Protein 3RA3 (pdb70)

Structure (mmCIF, N/CA/C/O backbone):
data_3RA3
#
_entry.id   3RA3
#
_cell.length_a   45.082
_cell.length_b   45.082
_cell.length_c   67.593
_cell.angle_alpha   90.000
_cell.angle_beta   90.000
_cell.angle_gamma   120.000
#
_symmetry.space_group_name_H-M   'P 32'
#
loop_
_entity.id
_entity.type
_entity.pdbx_description
1 polymer p1c
2 polymer p2f
3 non-polymer 'SODIUM ION'
4 water water
#
loop_
_atom_site.group_PDB
_atom_site.id
_atom_site.type_symbol
_atom_site.label_atom_id
_atom_site.label_alt_id
_atom_site.label_comp_id
_atom_site.label_asym_id
_atom_site.label_entity_id
_atom_site.label_seq_id
_atom_site.pdbx_PDB_ins_code
_atom_site.Cartn_x
_atom_site.Cartn_y
_atom_site.Cartn_z
_atom_site.occupancy
_atom_site.B_iso_or_equiv
_atom_site.auth_seq_id
_atom_site.auth_comp_id
_atom_site.auth_asym_id
_atom_site.auth_atom_id
_atom_site.pdbx_PDB_model_num
ATOM 1 N N . GLU A 1 1 ? 1.520 46.852 43.325 1.00 45.20 1 GLU A N 1
ATOM 2 C CA . GLU A 1 1 ? 2.544 45.998 43.965 1.00 44.14 1 GLU A CA 1
ATOM 3 C C . GLU A 1 1 ? 3.549 45.700 42.877 1.00 43.45 1 GLU A C 1
ATOM 4 O O . GLU A 1 1 ? 3.152 45.369 41.741 1.00 43.15 1 GLU A O 1
ATOM 10 N N . ILE A 1 2 ? 4.840 45.851 43.186 1.00 42.17 2 ILE A N 1
ATOM 11 C CA . ILE A 1 2 ? 5.878 45.282 42.316 1.00 40.73 2 ILE A CA 1
ATOM 12 C C . ILE A 1 2 ? 5.782 43.776 42.527 1.00 40.84 2 ILE A C 1
ATOM 13 O O . ILE A 1 2 ? 5.898 43.284 43.652 1.00 40.34 2 ILE A O 1
ATOM 18 N N . ASP A 1 3 ? 5.533 43.048 41.452 1.00 41.15 3 ASP A N 1
ATOM 19 C CA . ASP A 1 3 ? 5.239 41.645 41.566 1.00 42.50 3 ASP A CA 1
ATOM 20 C C . ASP A 1 3 ? 6.507 40.843 41.877 1.00 41.91 3 ASP A C 1
ATOM 21 O O . ASP A 1 3 ? 7.586 41.195 41.409 1.00 41.78 3 ASP A O 1
ATOM 26 N N . ALA A 1 4 ? 6.354 39.740 42.601 1.00 42.06 4 ALA A N 1
ATOM 27 C CA . ALA A 1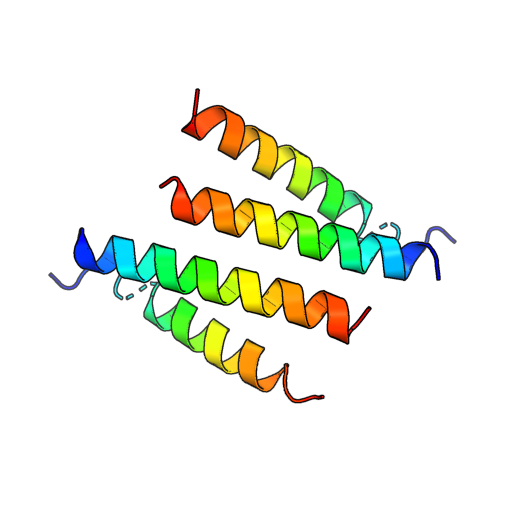 4 ? 7.466 38.784 42.851 1.00 42.40 4 ALA A CA 1
ATOM 28 C C . ALA A 1 4 ? 8.209 38.324 41.587 1.00 42.63 4 ALA A C 1
ATOM 29 O O . ALA A 1 4 ? 9.432 38.115 41.607 1.00 43.37 4 ALA A O 1
ATOM 31 N N . LEU A 1 5 ? 7.510 38.229 40.460 1.00 43.55 5 LEU A N 1
ATOM 32 C CA . LEU A 1 5 ? 8.203 37.945 39.171 1.00 43.07 5 LEU A CA 1
ATOM 33 C C . LEU A 1 5 ? 9.040 39.076 38.609 1.00 42.71 5 LEU A C 1
ATOM 34 O O . LEU A 1 5 ? 9.948 38.805 37.819 1.00 43.16 5 LEU A O 1
ATOM 39 N N . GLU A 1 6 ? 8.767 40.328 38.976 1.00 41.21 6 GLU A N 1
ATOM 40 C CA . GLU A 1 6 ? 9.656 41.406 38.545 1.00 40.53 6 GLU A CA 1
ATOM 41 C C . GLU A 1 6 ? 10.993 41.265 39.242 1.00 40.16 6 GLU A C 1
ATOM 42 O O . GLU A 1 6 ? 12.039 41.432 38.644 1.00 41.93 6 GLU A O 1
ATOM 60 N N . GLU A 1 8 ? 12.215 38.381 40.367 1.00 37.37 8 GLU A N 1
ATOM 61 C CA . GLU A 1 8 ? 12.847 37.210 39.792 1.00 38.29 8 GLU A CA 1
ATOM 62 C C . GLU A 1 8 ? 13.343 37.534 38.367 1.00 37.19 8 GLU A C 1
ATOM 63 O O . GLU A 1 8 ? 14.490 37.278 38.042 1.00 37.30 8 GLU A O 1
ATOM 69 N N . ASN A 1 9 ? 12.529 38.178 37.552 1.00 36.56 9 ASN A N 1
ATOM 70 C CA . ASN A 1 9 ? 13.017 38.588 36.202 1.00 35.67 9 ASN A CA 1
ATOM 71 C C . ASN A 1 9 ? 14.271 39.476 36.223 1.00 36.55 9 ASN A C 1
ATOM 72 O O . ASN A 1 9 ? 15.199 39.262 35.463 1.00 36.81 9 ASN A O 1
ATOM 77 N N . ASP A 1 10 ? 14.316 40.466 37.107 1.00 37.49 10 ASP A N 1
ATOM 78 C CA . ASP A 1 10 ? 15.508 41.311 37.254 1.00 37.71 10 ASP A CA 1
ATOM 79 C C . ASP A 1 10 ? 16.780 40.608 37.767 1.00 37.20 10 ASP A C 1
ATOM 80 O O . ASP A 1 10 ? 17.887 40.889 37.316 1.00 37.45 10 ASP A O 1
ATOM 85 N N . ALA A 1 11 ? 16.637 39.667 38.690 1.00 37.14 11 ALA A N 1
ATOM 86 C CA . ALA A 1 11 ? 17.740 38.796 39.023 1.00 37.00 11 ALA A CA 1
ATOM 87 C C . ALA A 1 11 ? 18.226 37.918 37.798 1.00 37.69 11 ALA A C 1
ATOM 88 O O . ALA A 1 11 ? 19.426 37.787 37.568 1.00 36.59 11 ALA A O 1
ATOM 90 N N . LEU A 1 12 ? 17.285 37.394 37.000 1.00 38.00 12 LEU A N 1
ATOM 91 C CA . LEU A 1 12 ? 17.593 36.560 35.816 1.00 38.56 12 LEU A CA 1
ATOM 92 C C . LEU A 1 12 ? 18.311 37.330 34.736 1.00 39.49 12 LEU A C 1
ATOM 93 O O . LEU A 1 12 ? 19.234 36.802 34.122 1.00 40.08 12 LEU A O 1
ATOM 98 N N . GLU A 1 13 ? 17.925 38.582 34.519 1.00 41.14 13 GLU A N 1
ATOM 99 C CA . GLU A 1 13 ? 18.661 39.491 33.598 1.00 43.06 13 GLU A CA 1
ATOM 100 C C . GLU A 1 13 ? 20.097 39.780 34.043 1.00 43.52 13 GLU A C 1
ATOM 101 O O . GLU A 1 13 ? 21.032 39.686 33.232 1.00 44.99 13 GLU A O 1
ATOM 107 N N . GLN A 1 14 ? 20.291 40.104 35.320 1.00 43.23 14 GLN A N 1
ATOM 108 C CA . GLN A 1 14 ? 21.640 40.188 35.910 1.00 43.35 14 GLN A CA 1
ATOM 109 C C . GLN A 1 14 ? 22.432 38.925 35.584 1.00 42.40 14 GLN A C 1
ATOM 110 O O . GLN A 1 14 ? 23.537 38.996 35.032 1.00 42.50 14 GLN A O 1
ATOM 116 N N . LYS A 1 15 ? 21.870 37.774 35.917 1.00 40.89 15 LYS A N 1
ATOM 117 C CA . LYS A 1 15 ? 22.551 36.516 35.650 1.00 40.48 15 LYS A CA 1
ATOM 118 C C . LYS A 1 15 ? 22.930 36.368 34.167 1.00 39.77 15 LYS A C 1
ATOM 119 O O . LYS A 1 15 ? 24.043 35.997 33.849 1.00 39.80 15 LYS A O 1
ATOM 125 N N . ILE A 1 16 ? 22.011 36.692 33.272 1.00 39.41 16 ILE A N 1
ATOM 126 C CA . ILE A 1 16 ? 22.288 36.731 31.841 1.00 39.76 16 ILE A CA 1
ATOM 127 C C . ILE A 1 16 ? 23.496 37.610 31.437 1.00 41.27 16 ILE A C 1
ATOM 128 O O . ILE A 1 16 ? 24.382 37.170 30.663 1.00 42.97 16 ILE A O 1
ATOM 133 N N . ALA A 1 17 ? 23.526 38.841 31.935 1.00 41.69 17 ALA A N 1
ATOM 134 C CA . ALA A 1 17 ? 24.625 39.749 31.628 1.00 42.81 17 ALA A CA 1
ATOM 135 C C . ALA A 1 17 ? 25.931 39.167 32.126 1.00 42.61 17 ALA A C 1
ATOM 136 O O . ALA A 1 17 ? 26.977 39.319 31.465 1.00 42.82 17 ALA A O 1
ATOM 138 N N . ALA A 1 18 ? 25.879 38.502 33.272 1.00 41.79 18 ALA A N 1
ATOM 139 C CA . ALA A 1 18 ? 27.091 37.892 33.827 1.00 42.22 18 ALA A CA 1
ATOM 140 C C . ALA A 1 18 ? 27.535 36.633 33.031 1.00 42.49 18 ALA A C 1
ATOM 141 O O . ALA A 1 18 ? 28.731 36.362 32.905 1.00 42.03 18 ALA A O 1
ATOM 143 N N . LEU A 1 19 ? 26.583 35.869 32.483 1.00 42.35 19 LEU A N 1
ATOM 144 C CA . LEU A 1 19 ? 26.981 34.729 31.632 1.00 42.28 19 LEU A CA 1
ATOM 145 C C . LEU A 1 19 ? 27.530 35.169 30.256 1.00 42.04 19 LEU A C 1
ATOM 146 O O . LEU A 1 19 ? 28.513 34.631 29.782 1.00 41.18 19 LEU A O 1
ATOM 151 N N . LYS A 1 20 ? 26.933 36.188 29.658 1.00 42.88 20 LYS A N 1
ATOM 152 C CA . LYS A 1 20 ? 27.498 36.760 28.445 1.00 45.22 20 LYS A CA 1
ATOM 153 C C . LYS A 1 20 ? 28.951 37.229 28.589 1.00 45.98 20 LYS A C 1
ATOM 154 O O . LYS A 1 20 ? 29.727 37.150 27.637 1.00 46.39 20 LYS A O 1
ATOM 160 N N . GLN A 1 21 ? 29.287 37.732 29.770 1.00 47.00 21 GLN A N 1
ATOM 161 C CA . GLN A 1 21 ? 30.592 38.327 30.071 1.00 48.56 21 GLN A CA 1
ATOM 162 C C . GLN A 1 21 ? 31.618 37.211 30.231 1.00 48.25 21 GLN A C 1
ATOM 163 O O . GLN A 1 21 ? 32.749 37.305 29.737 1.00 47.42 21 GLN A O 1
ATOM 169 N N . LYS A 1 22 ? 31.191 36.154 30.926 1.00 47.21 22 LYS A N 1
ATOM 170 C CA . LYS A 1 22 ? 31.950 34.956 31.052 1.00 46.62 22 LYS A CA 1
ATOM 171 C C . LYS A 1 22 ? 32.198 34.316 29.664 1.00 46.63 22 LYS A C 1
ATOM 172 O O . LYS A 1 22 ? 33.293 33.838 29.375 1.00 45.27 22 LYS A O 1
ATOM 178 N N . ILE A 1 23 ? 31.201 34.339 28.791 1.00 46.75 23 ILE A N 1
ATOM 179 C CA . ILE A 1 23 ? 31.426 33.819 27.431 1.00 46.44 23 ILE A CA 1
ATOM 180 C C . ILE A 1 23 ? 32.377 34.727 26.621 1.00 46.71 23 ILE A C 1
ATOM 181 O O . ILE A 1 23 ? 33.268 34.230 25.932 1.00 45.94 23 ILE A O 1
ATOM 186 N N . ALA A 1 24 ? 32.162 36.042 26.683 1.00 47.73 24 ALA A N 1
ATOM 187 C CA . ALA A 1 24 ? 33.137 37.035 26.167 1.00 49.97 24 ALA A CA 1
ATOM 188 C C . ALA A 1 24 ? 34.554 36.786 26.655 1.00 51.26 24 ALA A C 1
ATOM 189 O O . ALA A 1 24 ? 35.523 36.930 25.895 1.00 52.18 24 ALA A O 1
ATOM 191 N N . SER A 1 25 ? 34.678 36.392 27.912 1.00 52.85 25 SER A N 1
AT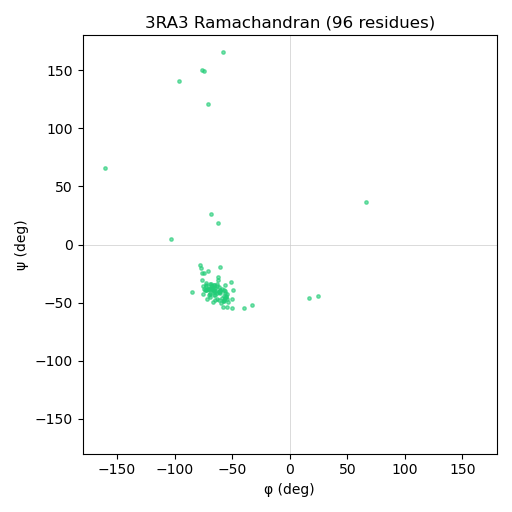OM 192 C CA . SER A 1 25 ? 35.981 36.091 28.496 1.00 55.43 25 SER A CA 1
ATOM 193 C C . SER A 1 25 ? 36.597 34.788 27.957 1.00 57.20 25 SER A C 1
ATOM 194 O O . SER A 1 25 ? 37.760 34.770 27.587 1.00 58.31 25 SER A O 1
ATOM 197 N N . LEU A 1 26 ? 35.825 33.706 27.896 1.00 58.57 26 LEU A N 1
ATOM 198 C CA . LEU A 1 26 ? 36.359 32.431 27.436 1.00 60.23 26 LEU A CA 1
ATOM 199 C C . LEU A 1 26 ? 36.853 32.496 25.987 1.00 61.42 26 LEU A C 1
ATOM 200 O O . LEU A 1 26 ? 37.721 31.725 25.596 1.00 61.96 26 LEU A O 1
ATOM 205 N N . LYS A 1 27 ? 36.261 33.380 25.193 1.00 63.33 27 LYS A N 1
ATOM 206 C CA . LYS A 1 27 ? 36.690 33.625 23.817 1.00 65.45 27 LYS A CA 1
ATOM 207 C C . LYS A 1 27 ? 37.841 34.652 23.791 1.00 67.04 27 LYS A C 1
ATOM 208 O O . LYS A 1 27 ? 38.796 34.500 23.036 1.00 68.06 27 LYS A O 1
ATOM 214 N N . GLN A 1 28 ? 37.713 35.689 24.623 1.00 68.86 28 GLN A N 1
ATOM 215 C CA . GLN A 1 28 ? 38.708 36.757 24.839 1.00 69.95 28 GLN A CA 1
ATOM 216 C C . GLN A 1 28 ? 39.134 37.477 23.561 1.00 70.58 28 GLN A C 1
ATOM 217 O O . GLN A 1 28 ? 38.442 38.395 23.098 1.00 71.05 28 GLN A O 1
ATOM 223 N N . ARG B 2 3 ? 0.400 35.896 30.520 1.00 53.34 3 ARG B N 1
ATOM 224 C CA . ARG B 2 3 ? 0.795 37.177 31.189 1.00 53.49 3 ARG B CA 1
ATOM 225 C C . ARG B 2 3 ? 2.211 37.599 30.766 1.00 52.98 3 ARG B C 1
ATOM 226 O O . ARG B 2 3 ? 3.132 36.787 30.804 1.00 53.66 3 ARG B O 1
ATOM 234 N N . ARG B 2 4 ? 2.371 38.865 30.365 1.00 52.34 4 ARG B N 1
ATOM 235 C CA . ARG B 2 4 ? 3.671 39.477 30.047 1.00 52.22 4 ARG B CA 1
ATOM 236 C C . ARG B 2 4 ? 4.834 38.912 30.917 1.00 50.00 4 ARG B C 1
ATOM 237 O O . ARG B 2 4 ? 5.842 38.460 30.390 1.00 49.07 4 ARG B O 1
ATOM 245 N N . LEU B 2 5 ? 4.658 38.925 32.235 1.00 47.25 5 LEU B N 1
ATOM 246 C CA . LEU B 2 5 ? 5.758 38.682 33.148 1.00 46.05 5 LEU B CA 1
ATOM 247 C C . LEU B 2 5 ? 6.140 37.191 33.216 1.00 44.09 5 LEU B C 1
ATOM 248 O O . LEU B 2 5 ? 7.280 36.875 33.383 1.00 43.13 5 LEU B O 1
ATOM 253 N N . LYS B 2 6 ? 5.162 36.310 33.116 1.00 43.59 6 LYS B N 1
ATOM 254 C CA . LYS B 2 6 ? 5.384 34.877 33.089 1.00 44.08 6 LYS B CA 1
ATOM 255 C C . LYS B 2 6 ? 6.085 34.443 31.775 1.00 43.98 6 LYS B C 1
ATOM 256 O O . LYS B 2 6 ? 6.957 33.576 31.806 1.00 44.86 6 LYS B O 1
ATOM 262 N N . GLN B 2 7 ? 5.706 35.068 30.655 1.00 42.90 7 GLN B N 1
ATOM 263 C CA . GLN B 2 7 ? 6.317 34.861 29.338 1.00 42.99 7 GLN B CA 1
ATOM 264 C C . GLN B 2 7 ? 7.725 35.350 29.291 1.00 41.00 7 GLN B C 1
ATOM 265 O O . GLN B 2 7 ? 8.583 34.636 28.847 1.00 41.34 7 GLN B O 1
ATOM 271 N N . LYS B 2 8 ? 7.968 36.570 29.733 1.00 39.56 8 LYS B N 1
ATOM 272 C CA . LYS B 2 8 ? 9.340 37.027 29.895 1.00 39.37 8 LYS B CA 1
ATOM 273 C C . LYS B 2 8 ? 10.206 36.155 30.882 1.00 37.72 8 LYS B C 1
ATOM 274 O O . LYS B 2 8 ? 11.380 35.947 30.661 1.00 37.85 8 LYS B O 1
ATOM 280 N N . ASN B 2 9 ? 9.619 35.695 31.970 1.00 36.41 9 ASN B N 1
ATOM 281 C CA . ASN B 2 9 ? 10.281 34.753 32.870 1.00 36.69 9 ASN B CA 1
ATOM 282 C C . ASN B 2 9 ? 10.700 33.447 32.137 1.00 37.13 9 ASN B C 1
ATOM 283 O O . ASN B 2 9 ? 11.879 33.053 32.170 1.00 36.28 9 ASN B O 1
ATOM 288 N N . ALA B 2 10 ? 9.743 32.804 31.460 1.00 35.79 10 ALA B N 1
ATOM 289 C CA . ALA B 2 10 ? 10.043 31.571 30.730 1.00 36.84 10 ALA B CA 1
ATOM 290 C C . ALA B 2 10 ? 11.167 31.769 29.690 1.00 36.43 10 ALA B C 1
ATOM 291 O O . ALA B 2 10 ? 12.052 30.940 29.615 1.00 37.15 10 ALA B O 1
ATOM 293 N N . ARG B 2 11 ? 11.188 32.908 29.001 1.00 36.33 11 ARG B N 1
ATOM 294 C CA . ARG B 2 11 ? 12.232 33.254 28.021 1.00 36.64 11 ARG B CA 1
ATOM 295 C C . ARG B 2 11 ? 13.543 33.698 28.628 1.00 35.59 11 ARG B C 1
ATOM 296 O O . ARG B 2 11 ? 14.608 33.438 28.055 1.00 34.81 11 ARG B O 1
ATOM 304 N N . LEU B 2 12 ? 13.501 34.327 29.809 1.00 34.56 12 LEU B N 1
ATOM 305 C CA . LEU B 2 12 ? 14.775 34.588 30.493 1.00 33.74 12 LEU B CA 1
ATOM 306 C C . LEU B 2 12 ? 15.438 33.302 30.934 1.00 33.02 12 LEU B C 1
ATOM 307 O O . LEU B 2 12 ? 16.640 33.171 30.809 1.00 33.41 12 LEU B O 1
ATOM 312 N N . LYS B 2 13 ? 14.647 32.341 31.405 1.00 33.93 13 LYS B N 1
ATOM 313 C CA . LYS B 2 13 ? 15.162 31.013 31.784 1.00 34.97 13 LYS B CA 1
ATOM 314 C C . LYS B 2 13 ? 15.760 30.259 30.602 1.00 34.98 13 LYS B C 1
ATOM 315 O O . LYS B 2 13 ? 16.809 29.649 30.744 1.00 36.27 13 LYS B O 1
ATOM 321 N N . GLN B 2 14 ? 15.104 30.313 29.442 1.00 35.55 14 GLN B N 1
ATOM 322 C CA . GLN B 2 14 ? 15.578 29.628 28.221 1.00 35.20 14 GLN B CA 1
ATOM 323 C C . GLN B 2 14 ? 16.873 30.189 27.688 1.00 35.96 14 GLN B C 1
ATOM 324 O O . GLN B 2 14 ? 17.749 29.458 27.214 1.00 37.89 14 GLN B O 1
ATOM 330 N N . GLU B 2 15 ? 17.019 31.488 27.837 1.00 36.53 15 GLU B N 1
ATOM 331 C CA . GLU B 2 15 ? 18.224 32.189 27.495 1.00 36.97 15 GLU B CA 1
ATOM 332 C C . GLU B 2 15 ? 19.384 31.851 28.435 1.00 35.26 15 GLU B C 1
ATOM 333 O O . GLU B 2 15 ? 20.496 31.667 27.993 1.00 36.79 15 GLU B O 1
ATOM 339 N N . ILE B 2 16 ? 19.132 31.776 29.727 1.00 33.38 16 ILE B N 1
ATOM 340 C CA . ILE B 2 16 ? 20.144 31.407 30.674 1.00 31.13 16 ILE B CA 1
ATOM 341 C C . ILE B 2 16 ? 20.543 29.955 30.376 1.00 31.60 16 ILE B C 1
ATOM 342 O O . ILE B 2 16 ? 21.714 29.628 30.391 1.00 32.21 16 ILE B O 1
ATOM 347 N N . ALA B 2 17 ? 19.576 29.073 30.114 1.00 30.82 17 ALA B N 1
ATOM 348 C CA . ALA B 2 17 ? 19.901 27.698 29.702 1.00 30.24 17 ALA B CA 1
ATOM 349 C C . ALA B 2 17 ? 20.843 27.600 28.476 1.00 29.98 17 ALA B C 1
ATOM 350 O O . ALA B 2 17 ? 21.787 26.821 28.465 1.00 30.08 17 ALA B O 1
ATOM 352 N N . ALA B 2 18 ? 20.608 28.422 27.471 1.00 30.15 18 ALA B N 1
ATOM 353 C CA . ALA B 2 18 ? 21.398 28.396 26.252 1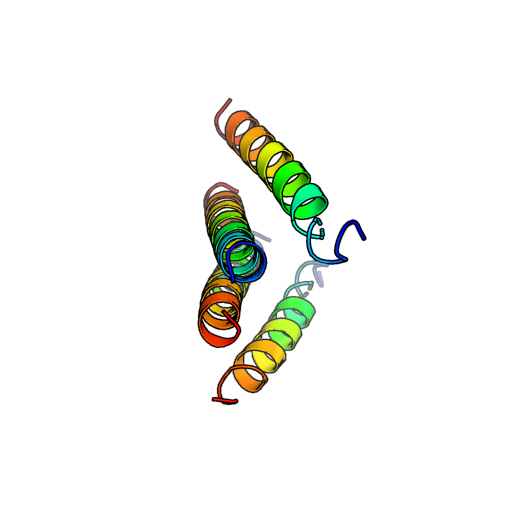.00 30.79 18 ALA B CA 1
ATOM 354 C C . ALA B 2 18 ? 22.779 28.844 26.536 1.00 31.89 18 ALA B C 1
ATOM 355 O O . ALA B 2 18 ? 23.726 28.305 25.983 1.00 33.78 18 ALA B O 1
ATOM 357 N N . LEU B 2 19 ? 22.914 29.848 27.403 1.00 32.29 19 LEU B N 1
ATOM 358 C CA . LEU B 2 19 ? 24.225 30.376 27.721 1.00 32.26 19 LEU B CA 1
ATOM 359 C C . LEU B 2 19 ? 25.022 29.438 28.575 1.00 32.08 19 LEU B C 1
ATOM 360 O O . LEU B 2 19 ? 26.236 29.330 28.352 1.00 31.03 19 LEU B O 1
ATOM 365 N N . GLU B 2 20 ? 24.381 28.768 29.549 1.00 32.35 20 GLU B N 1
ATOM 366 C CA . GLU B 2 20 ? 25.115 27.766 30.335 1.00 33.09 20 GLU B CA 1
ATOM 367 C C . GLU B 2 20 ? 25.497 26.551 29.465 1.00 33.30 20 GLU B C 1
ATOM 368 O O . GLU B 2 20 ? 26.571 25.978 29.656 1.00 33.27 20 GLU B O 1
ATOM 374 N N . TYR B 2 21 ? 24.632 26.166 28.518 1.00 32.29 21 TYR B N 1
ATOM 375 C CA . TYR B 2 21 ? 25.038 25.193 27.491 1.00 32.79 21 TYR B CA 1
ATOM 376 C C . TYR B 2 21 ? 26.322 25.609 26.724 1.00 33.16 21 TYR B C 1
ATOM 377 O O . TYR B 2 21 ? 27.274 24.855 26.625 1.00 32.88 21 TYR B O 1
ATOM 386 N N . GLU B 2 22 ? 26.348 26.804 26.162 1.00 34.41 22 GLU B N 1
ATOM 387 C CA . GLU B 2 22 ? 27.542 27.235 25.454 1.00 35.56 22 GLU B CA 1
ATOM 388 C C . GLU B 2 22 ? 28.784 27.279 26.368 1.00 35.87 22 GLU B C 1
ATOM 389 O O . GLU B 2 22 ? 29.876 26.894 25.968 1.00 35.97 22 GLU B O 1
ATOM 395 N N . ILE B 2 23 ? 28.620 27.737 27.599 1.00 36.28 23 ILE B N 1
ATOM 396 C CA . ILE B 2 23 ? 29.735 27.814 28.545 1.00 36.51 23 ILE B CA 1
ATOM 397 C C . ILE B 2 23 ? 30.367 26.444 28.741 1.00 37.53 23 ILE B C 1
ATOM 398 O O . ILE B 2 23 ? 31.580 26.287 28.578 1.00 38.43 23 ILE B O 1
ATOM 403 N N . ALA B 2 24 ? 29.523 25.449 28.976 1.00 37.52 24 ALA B N 1
ATOM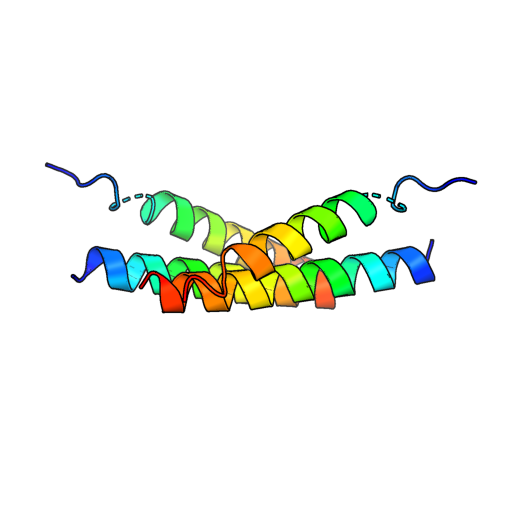 404 C CA . ALA B 2 24 ? 29.975 24.086 29.109 1.00 38.30 24 ALA B CA 1
ATOM 405 C C . ALA B 2 24 ? 30.616 23.517 27.842 1.00 39.20 24 ALA B C 1
ATOM 406 O O . ALA B 2 24 ? 31.501 22.675 27.938 1.00 38.28 24 ALA B O 1
ATOM 408 N N . ALA B 2 25 ? 30.137 23.923 26.661 1.00 41.37 25 ALA B N 1
ATOM 409 C CA . ALA B 2 25 ? 30.761 23.514 25.391 1.00 42.83 25 ALA B CA 1
ATOM 410 C C . ALA B 2 25 ? 32.142 24.151 25.205 1.00 45.13 25 ALA B C 1
ATOM 411 O O . ALA B 2 25 ? 33.059 23.526 24.637 1.00 47.20 25 ALA B O 1
ATOM 413 N N . LEU B 2 26 ? 32.290 25.380 25.692 1.00 46.18 26 LEU B N 1
ATOM 414 C CA . LEU B 2 26 ? 33.483 26.194 25.476 1.00 47.53 26 LEU B CA 1
ATOM 415 C C . LEU B 2 26 ? 34.644 25.789 26.350 1.00 49.54 26 LEU B C 1
ATOM 416 O O . LEU B 2 26 ? 35.792 26.157 26.061 1.00 50.21 26 LEU B O 1
ATOM 421 N N . GLU B 2 27 ? 34.350 25.080 27.437 1.00 50.90 27 GLU B N 1
ATOM 422 C CA . GLU B 2 27 ? 35.343 24.823 28.452 1.00 51.31 27 GLU B CA 1
ATOM 423 C C . GLU B 2 27 ? 35.989 23.439 28.236 1.00 52.37 27 GLU B C 1
ATOM 424 O O . GLU B 2 27 ? 35.600 22.432 28.845 1.00 53.63 27 GLU B O 1
ATOM 430 N N . ILE C 2 2 ? 41.558 12.865 34.274 1.00 61.06 2 ILE D N 1
ATOM 431 C CA . ILE C 2 2 ? 40.655 14.041 34.396 1.00 61.03 2 ILE D CA 1
ATOM 432 C C . ILE C 2 2 ? 39.906 14.307 33.090 1.00 59.83 2 ILE D C 1
ATOM 433 O O . ILE C 2 2 ? 38.701 14.462 33.129 1.00 59.67 2 ILE D O 1
ATOM 438 N N . ARG C 2 3 ? 40.623 14.321 31.959 1.00 58.94 3 ARG D N 1
ATOM 439 C CA . ARG C 2 3 ? 40.057 14.539 30.615 1.00 57.81 3 ARG D CA 1
ATOM 440 C C . ARG C 2 3 ? 38.716 13.862 30.333 1.00 56.23 3 ARG D C 1
ATOM 441 O O . ARG C 2 3 ? 37.775 14.524 29.920 1.00 56.29 3 ARG D O 1
ATOM 449 N N . ARG C 2 4 ? 38.609 12.560 30.528 1.00 54.44 4 ARG D N 1
ATOM 450 C CA . ARG C 2 4 ? 37.343 11.896 30.174 1.00 53.53 4 ARG D CA 1
ATOM 451 C C . ARG C 2 4 ? 36.217 12.189 31.189 1.00 51.48 4 ARG D C 1
ATOM 452 O O . ARG C 2 4 ? 35.037 12.105 30.856 1.00 50.54 4 ARG D O 1
ATOM 460 N N . LEU C 2 5 ? 36.608 12.515 32.421 1.00 49.44 5 LEU D N 1
ATOM 461 C CA . LEU C 2 5 ? 35.653 12.944 33.447 1.00 48.02 5 LEU D CA 1
ATOM 462 C C . LEU C 2 5 ? 35.160 14.380 33.119 1.00 47.04 5 LEU D C 1
ATOM 463 O O . LEU C 2 5 ? 33.990 14.665 33.321 1.00 45.97 5 LEU D O 1
ATOM 468 N N . LYS C 2 6 ? 36.049 15.217 32.560 1.00 45.47 6 LYS D N 1
ATOM 469 C CA . LYS C 2 6 ? 35.746 16.606 32.195 1.00 46.31 6 LYS D CA 1
ATOM 470 C C . LYS C 2 6 ? 34.765 16.691 31.044 1.00 44.64 6 LYS D C 1
ATOM 471 O O . LYS C 2 6 ? 33.928 17.554 31.008 1.00 44.84 6 LYS D O 1
ATOM 477 N N . GLN C 2 7 ? 34.857 15.744 30.146 1.00 43.85 7 GLN D N 1
ATOM 478 C CA . GLN C 2 7 ? 33.993 15.669 29.007 1.00 44.29 7 GLN D CA 1
ATOM 479 C C . GLN C 2 7 ? 32.597 15.204 29.404 1.00 42.48 7 GLN D C 1
ATOM 480 O O . GLN C 2 7 ? 31.607 15.69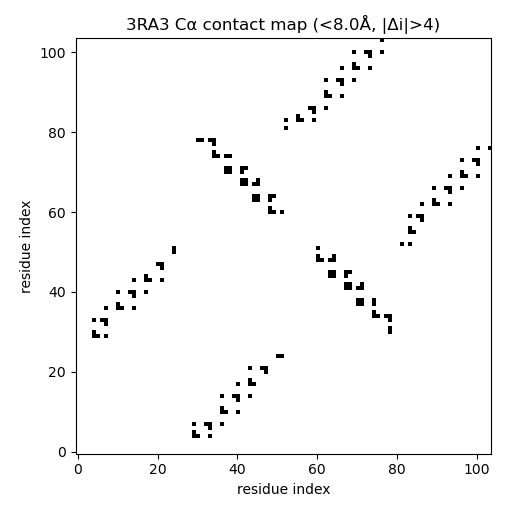2 28.863 1.00 43.29 7 GLN D O 1
ATOM 486 N N . LYS C 2 8 ? 32.557 14.245 30.326 1.00 40.80 8 LYS D N 1
ATOM 487 C CA . LYS C 2 8 ? 31.354 13.775 30.959 1.00 39.10 8 LYS D CA 1
ATOM 488 C C . LYS C 2 8 ? 30.761 14.963 31.701 1.00 36.44 8 LYS D C 1
ATOM 489 O O . LYS C 2 8 ? 29.620 15.263 31.514 1.00 35.95 8 LYS D O 1
ATOM 495 N N . ASN C 2 9 ? 31.563 15.690 32.458 1.00 35.13 9 ASN D N 1
ATOM 496 C CA . ASN C 2 9 ? 31.067 16.839 33.211 1.00 35.92 9 ASN D CA 1
ATOM 497 C C . ASN C 2 9 ? 30.344 17.833 32.289 1.00 35.47 9 ASN D C 1
ATOM 498 O O . ASN C 2 9 ? 29.224 18.288 32.565 1.00 35.55 9 ASN D O 1
ATOM 503 N N . ALA C 2 10 ? 30.978 18.130 31.166 1.00 35.63 10 ALA D N 1
ATOM 504 C CA . ALA C 2 10 ? 30.447 19.088 30.219 1.00 35.47 10 ALA D CA 1
ATOM 505 C C . ALA C 2 10 ? 29.137 18.552 29.607 1.00 35.07 10 ALA D C 1
ATOM 506 O O . ALA C 2 10 ? 28.168 19.324 29.406 1.00 33.81 10 ALA D O 1
ATOM 508 N N . ARG C 2 11 ? 29.120 17.244 29.311 1.00 34.76 11 ARG D N 1
ATOM 509 C CA . ARG C 2 11 ? 27.921 16.586 28.714 1.00 36.32 11 ARG D CA 1
ATOM 510 C C . ARG C 2 11 ? 26.740 16.518 29.669 1.00 34.89 11 ARG D C 1
ATOM 511 O O . ARG C 2 11 ? 25.598 16.641 29.265 1.00 35.36 11 ARG D O 1
ATOM 519 N N . LEU C 2 12 ? 27.015 16.317 30.951 1.00 34.33 12 LEU D N 1
ATOM 520 C CA . LEU C 2 12 ? 25.977 16.364 31.990 1.00 32.86 12 LEU D CA 1
ATOM 521 C C . LEU C 2 12 ? 25.474 17.800 32.238 1.00 32.99 12 LEU D C 1
ATOM 522 O O . LEU C 2 12 ? 24.296 18.012 32.439 1.00 33.14 12 LEU D O 1
ATOM 527 N N . LYS C 2 13 ? 26.351 18.790 32.201 1.00 32.60 13 LYS D N 1
ATOM 528 C CA . LYS C 2 13 ? 25.883 20.182 32.250 1.00 33.23 13 LYS D CA 1
ATOM 529 C C . LYS C 2 13 ? 24.987 20.549 31.068 1.00 33.16 13 LYS D C 1
ATOM 530 O O . LYS C 2 13 ? 23.995 21.266 31.218 1.00 32.79 13 LYS D O 1
ATOM 536 N N . GLN C 2 14 ? 25.353 20.074 29.891 1.00 33.09 14 GLN D N 1
ATOM 537 C CA . GLN C 2 14 ? 24.573 20.369 28.714 1.00 32.88 14 GLN D CA 1
ATOM 538 C C . GLN C 2 14 ? 23.230 19.624 28.800 1.00 33.11 14 GLN D C 1
ATOM 539 O O . GLN C 2 14 ? 22.236 20.174 28.436 1.00 32.87 14 GLN D O 1
ATOM 545 N N . GLU C 2 15 ? 23.203 18.399 29.305 1.00 32.12 15 GLU D N 1
ATOM 546 C CA . GLU C 2 15 ? 21.925 17.736 29.439 1.00 33.14 15 GLU D CA 1
ATOM 547 C C . GLU C 2 15 ? 21.004 18.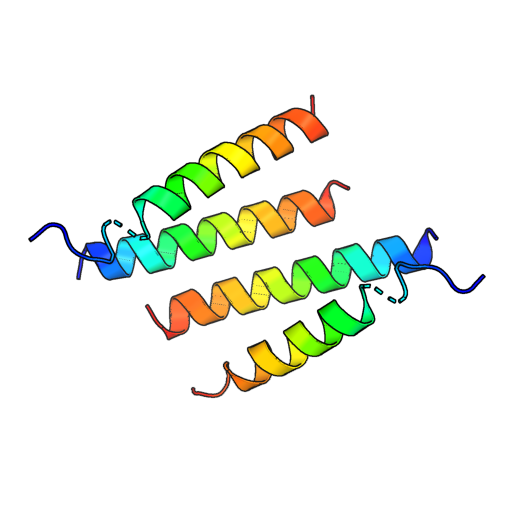462 30.483 1.00 32.46 15 GLU D C 1
ATOM 548 O O . GLU C 2 15 ? 19.809 18.685 30.224 1.00 32.74 15 GLU D O 1
ATOM 554 N N . ILE C 2 16 ? 21.572 18.915 31.600 1.00 30.83 16 ILE D N 1
ATOM 555 C CA . ILE C 2 16 ? 20.815 19.702 32.555 1.00 30.65 16 ILE D CA 1
ATOM 556 C C . ILE C 2 16 ? 20.263 21.012 31.945 1.00 31.87 16 ILE D C 1
ATOM 557 O O . ILE C 2 16 ? 19.138 21.425 32.256 1.00 30.29 16 ILE D O 1
ATOM 562 N N . ALA C 2 17 ? 21.058 21.667 31.092 1.00 31.14 17 ALA D N 1
ATOM 563 C CA . ALA C 2 17 ? 20.581 22.886 30.477 1.00 31.73 17 ALA D CA 1
ATOM 564 C C . ALA C 2 17 ? 19.409 22.601 29.562 1.00 31.22 17 ALA D C 1
ATOM 565 O O . ALA C 2 17 ? 18.454 23.358 29.562 1.00 29.79 17 ALA D O 1
ATOM 567 N N . ALA C 2 18 ? 19.497 21.533 28.767 1.00 30.94 18 ALA D N 1
ATOM 568 C CA . ALA C 2 18 ? 18.435 21.231 27.824 1.00 32.80 18 ALA D CA 1
ATOM 569 C C . ALA C 2 18 ? 17.130 20.871 28.527 1.00 33.88 18 ALA D C 1
ATOM 570 O O . ALA C 2 18 ? 16.053 21.205 28.029 1.00 35.07 18 ALA D O 1
ATOM 572 N N . LEU C 2 19 ? 17.230 20.198 29.678 1.00 32.95 19 LEU D N 1
ATOM 573 C CA . LEU C 2 19 ? 16.064 19.851 30.444 1.00 33.21 19 LEU D CA 1
ATOM 574 C C . LEU C 2 19 ? 15.492 21.063 31.103 1.00 32.53 19 LEU D C 1
ATOM 575 O O . LEU C 2 19 ? 14.309 21.167 31.265 1.00 33.88 19 LEU D O 1
ATOM 580 N N . GLU C 2 20 ? 16.328 21.966 31.536 1.00 33.35 20 GLU D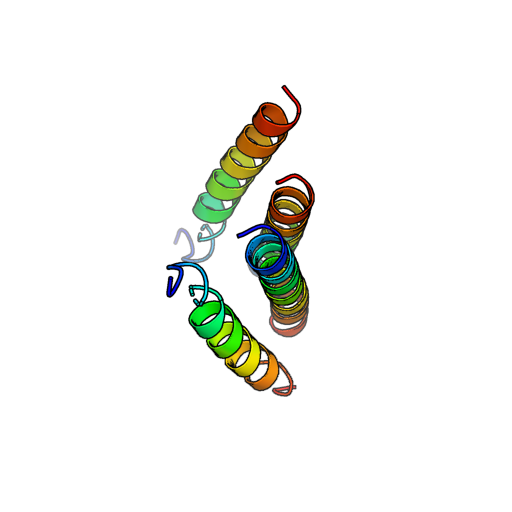 N 1
ATOM 581 C CA . GLU C 2 20 ? 15.808 23.166 32.170 1.00 35.02 20 GLU D CA 1
ATOM 582 C C . GLU C 2 20 ? 15.087 24.065 31.162 1.00 35.10 20 GLU D C 1
ATOM 583 O O . GLU C 2 20 ? 14.053 24.659 31.494 1.00 35.45 20 GLU D O 1
ATOM 589 N N . TYR C 2 21 ? 15.631 24.144 29.953 1.00 34.35 21 TYR D N 1
ATOM 590 C CA . TYR C 2 21 ? 14.996 24.825 28.829 1.00 36.09 21 TYR D CA 1
ATOM 591 C C . TYR C 2 21 ? 13.614 24.244 28.593 1.00 36.79 21 TYR D C 1
ATOM 592 O O . TYR C 2 21 ? 12.666 24.986 28.450 1.00 38.03 21 TYR D O 1
ATOM 601 N N . GLU C 2 22 ? 13.493 22.921 28.581 1.00 38.46 22 GLU D N 1
ATOM 602 C CA . GLU C 2 22 ? 12.189 22.292 28.363 1.00 39.86 22 GLU D CA 1
ATOM 603 C C . GLU C 2 22 ? 11.215 22.607 29.497 1.00 39.82 22 GLU D C 1
ATOM 604 O O . GLU C 2 22 ? 10.045 22.946 29.235 1.00 39.65 22 GLU D O 1
ATOM 610 N N . ILE C 2 23 ? 11.668 22.446 30.750 1.00 39.85 23 ILE D N 1
ATOM 611 C CA . ILE C 2 23 ? 10.854 22.829 31.909 1.00 40.26 23 ILE D CA 1
ATOM 612 C C . ILE C 2 23 ? 10.246 24.275 31.851 1.00 41.25 23 ILE D C 1
ATOM 613 O O . ILE C 2 23 ? 9.046 24.472 32.123 1.00 41.01 23 ILE D O 1
ATOM 618 N N . ALA C 2 24 ? 11.059 25.267 31.509 1.00 41.62 24 ALA D N 1
ATOM 619 C CA . ALA C 2 24 ? 10.560 26.629 31.371 1.00 43.72 24 ALA D CA 1
ATOM 620 C C . ALA C 2 24 ? 9.502 26.785 30.253 1.00 45.55 24 ALA D C 1
ATOM 621 O O . ALA C 2 24 ? 8.614 27.620 30.384 1.00 46.72 24 ALA D O 1
ATOM 623 N N . ALA C 2 25 ? 9.555 25.994 29.189 1.00 47.12 25 ALA D N 1
ATOM 624 C CA . ALA C 2 25 ? 8.437 25.985 28.233 1.00 50.06 25 ALA D CA 1
ATOM 625 C C . ALA C 2 25 ? 7.207 25.339 28.867 1.00 52.40 25 ALA D C 1
ATOM 626 O O . ALA C 2 25 ? 6.108 25.818 28.693 1.00 53.31 25 ALA D O 1
ATOM 628 N N . LEU C 2 26 ? 7.394 24.247 29.606 1.00 55.06 26 LEU D N 1
ATOM 629 C CA . LEU C 2 26 ? 6.256 23.482 30.092 1.00 57.55 26 LEU D CA 1
ATOM 630 C C . LEU C 2 26 ? 5.605 24.152 31.292 1.00 59.68 26 LEU D C 1
ATOM 631 O O . LEU C 2 26 ? 4.466 23.858 31.620 1.00 60.42 26 LEU D O 1
ATOM 636 N N . GLU C 2 27 ? 6.316 25.065 31.934 1.00 62.38 27 GLU D N 1
ATOM 637 C CA . GLU C 2 27 ? 5.741 25.807 33.036 1.00 64.94 27 GLU D CA 1
ATOM 638 C C . GLU C 2 27 ? 5.373 27.204 32.574 1.00 66.34 27 GLU D C 1
ATOM 639 O O . GLU C 2 27 ? 4.945 28.021 33.393 1.00 67.04 27 GLU D O 1
ATOM 645 N N . GLN C 2 28 ? 5.540 27.475 31.270 1.00 67.73 28 GLN D N 1
ATOM 646 C CA . GLN C 2 28 ? 5.451 28.842 30.693 1.00 68.86 28 GLN D CA 1
ATOM 647 C C . GLN C 2 28 ? 4.092 29.515 30.887 1.00 69.88 28 GLN D C 1
ATOM 648 O O . GLN C 2 28 ? 4.006 30.752 30.964 1.00 70.60 28 GLN D O 1
ATOM 654 N N . GLU D 1 1 ? 43.205 7.853 41.444 1.00 62.56 1 GLU E N 1
ATOM 655 C CA . GLU D 1 1 ? 42.774 8.862 42.461 1.00 62.49 1 GLU E CA 1
ATOM 656 C C . GLU D 1 1 ? 42.042 8.211 43.664 1.00 61.47 1 GLU E C 1
ATOM 657 O O . GLU D 1 1 ? 42.723 7.485 44.410 1.00 61.92 1 GLU E O 1
ATOM 663 N N . ILE D 1 2 ? 40.732 8.388 43.931 1.00 60.36 2 ILE E N 1
ATOM 664 C CA . ILE D 1 2 ? 39.623 9.017 43.160 1.00 58.26 2 ILE E CA 1
ATOM 665 C C . ILE D 1 2 ? 39.512 10.555 43.063 1.00 56.37 2 ILE E C 1
ATOM 666 O O . ILE D 1 2 ? 39.887 11.298 43.967 1.00 56.92 2 ILE E O 1
ATOM 671 N N . ASP D 1 3 ? 38.943 10.984 41.940 1.00 54.17 3 ASP E N 1
ATOM 672 C CA . ASP D 1 3 ? 38.950 12.355 41.458 1.00 51.85 3 ASP E CA 1
ATOM 673 C C . ASP D 1 3 ? 37.668 13.074 41.872 1.00 49.66 3 ASP E C 1
ATOM 674 O O . ASP D 1 3 ? 36.583 12.470 41.847 1.00 48.68 3 ASP E O 1
ATOM 679 N N . ALA D 1 4 ? 37.789 14.350 42.252 1.00 46.80 4 ALA E N 1
ATOM 680 C CA . ALA D 1 4 ? 36.644 15.121 42.800 1.00 45.88 4 ALA E CA 1
ATOM 681 C C . ALA D 1 4 ? 35.435 15.271 41.837 1.00 44.66 4 ALA E C 1
ATOM 682 O O . ALA D 1 4 ? 34.310 15.506 42.268 1.00 44.77 4 ALA E O 1
ATOM 684 N N . LEU D 1 5 ? 35.682 15.070 40.544 1.00 43.33 5 LEU E N 1
ATOM 685 C CA . LEU D 1 5 ? 34.715 15.284 39.475 1.00 42.03 5 LEU E CA 1
ATOM 686 C C . LEU D 1 5 ? 33.717 14.156 39.427 1.00 41.06 5 LEU E C 1
ATOM 687 O O . LEU D 1 5 ? 32.587 14.300 38.977 1.00 39.48 5 LEU E O 1
ATOM 692 N N . GLU D 1 6 ? 34.160 13.022 39.940 1.00 40.98 6 GLU E N 1
ATOM 693 C CA . GLU D 1 6 ? 33.336 11.858 40.084 1.00 41.93 6 GLU E CA 1
ATOM 694 C C . GLU D 1 6 ? 32.133 12.085 41.038 1.00 41.00 6 GLU E C 1
ATOM 695 O O . GLU D 1 6 ? 31.029 11.601 40.798 1.00 41.67 6 GLU E O 1
ATOM 713 N N . GLU D 1 8 ? 31.114 15.208 41.759 1.00 37.73 8 GLU E N 1
ATOM 714 C CA . GLU D 1 8 ? 30.423 16.315 41.123 1.00 37.80 8 GLU E CA 1
ATOM 715 C C . GLU D 1 8 ? 29.530 15.787 39.986 1.00 36.98 8 GLU E C 1
ATOM 716 O O . GLU D 1 8 ? 28.347 16.150 39.887 1.00 37.85 8 GLU E O 1
ATOM 722 N N . ASN D 1 9 ? 30.049 14.874 39.177 1.00 35.07 9 ASN E N 1
ATOM 723 C CA . ASN D 1 9 ? 29.238 14.283 38.128 1.00 33.47 9 ASN E CA 1
ATOM 724 C C . ASN D 1 9 ? 28.072 13.473 38.658 1.00 33.89 9 ASN E C 1
ATOM 725 O O . ASN D 1 9 ? 26.991 13.483 38.065 1.00 34.36 9 ASN E O 1
ATOM 730 N N . ASP D 1 10 ? 28.300 12.719 39.743 1.00 34.72 10 ASP E N 1
ATOM 731 C CA . ASP D 1 10 ? 27.231 11.990 40.382 1.00 34.12 10 ASP E CA 1
ATOM 732 C C . ASP D 1 10 ? 26.112 12.912 40.821 1.00 33.15 10 ASP E C 1
ATOM 733 O O . ASP D 1 10 ? 24.989 12.605 40.570 1.00 33.89 10 ASP E O 1
ATOM 738 N N . ALA D 1 11 ? 26.423 14.007 41.493 1.00 33.29 11 ALA E N 1
ATOM 739 C CA . ALA D 1 11 ? 25.447 15.069 41.800 1.00 34.51 11 ALA E CA 1
ATOM 740 C C . ALA D 1 11 ? 24.770 15.624 40.533 1.00 34.99 11 ALA E C 1
ATOM 741 O O . ALA D 1 11 ? 23.568 15.820 40.529 1.00 35.95 11 ALA E O 1
ATOM 743 N N . LEU D 1 12 ? 25.508 15.812 39.429 1.00 35.46 12 LEU E N 1
ATOM 744 C CA . LEU D 1 12 ? 24.823 16.259 38.209 1.00 36.30 12 LEU E CA 1
ATOM 745 C C . LEU D 1 12 ? 23.853 15.205 37.691 1.00 36.58 12 LEU E C 1
ATOM 746 O O . LEU D 1 12 ? 22.741 15.522 37.198 1.00 35.86 12 LEU E O 1
ATOM 751 N N . GLU D 1 13 ? 24.253 13.955 37.842 1.00 37.81 13 GLU E N 1
ATOM 752 C CA . GLU D 1 13 ? 23.381 12.830 37.468 1.00 40.18 13 GLU E CA 1
ATOM 753 C C . GLU D 1 13 ? 22.088 12.738 38.276 1.00 40.01 13 GLU E C 1
ATOM 754 O O . GLU D 1 13 ? 21.044 12.376 37.744 1.00 40.52 13 GLU E O 1
ATOM 760 N N . GLN D 1 14 ? 22.164 13.085 39.553 1.00 40.85 14 GLN E N 1
ATOM 761 C CA . GLN D 1 14 ? 20.999 13.078 40.441 1.00 42.04 14 GLN E CA 1
ATOM 762 C C . GLN D 1 14 ? 20.113 14.276 40.094 1.00 41.74 14 GLN E C 1
ATOM 763 O O . GLN D 1 14 ? 18.872 14.197 40.106 1.00 42.39 14 GLN E O 1
ATOM 769 N N . LYS D 1 15 ? 20.744 15.392 39.782 1.00 41.04 15 LYS E N 1
ATOM 770 C CA . LYS D 1 15 ? 19.983 16.526 39.313 1.00 40.65 15 LYS E CA 1
ATOM 771 C C . LYS D 1 15 ? 19.190 16.172 38.049 1.00 40.60 15 LYS E C 1
ATOM 772 O O . LYS D 1 15 ? 18.004 16.487 37.935 1.00 41.38 15 LYS E O 1
ATOM 778 N N . ILE D 1 16 ? 19.846 15.508 37.108 1.00 40.39 16 ILE E N 1
ATOM 779 C CA . ILE D 1 16 ? 19.232 15.083 35.865 1.00 39.97 16 ILE E CA 1
ATOM 780 C C . ILE D 1 16 ? 18.001 14.194 36.093 1.00 40.54 16 ILE E C 1
ATOM 781 O O . ILE D 1 16 ? 16.963 14.440 35.509 1.00 41.06 16 ILE E O 1
ATOM 786 N N . ALA D 1 17 ? 18.093 13.174 36.944 1.00 41.29 17 ALA E N 1
ATOM 787 C CA . ALA D 1 17 ? 16.913 12.278 37.163 1.00 41.52 17 ALA E CA 1
ATOM 788 C C . ALA D 1 17 ? 15.705 13.029 37.712 1.00 40.73 17 ALA E C 1
ATOM 789 O O . ALA D 1 17 ? 14.592 12.807 37.265 1.00 41.55 17 ALA E O 1
ATOM 791 N N . ALA D 1 18 ? 15.951 13.921 38.656 1.00 40.25 18 ALA E N 1
ATOM 792 C CA . ALA D 1 18 ? 14.956 14.860 39.174 1.00 41.12 18 ALA E CA 1
ATOM 793 C C . ALA D 1 18 ? 14.273 15.743 38.134 1.00 41.66 18 ALA E C 1
ATOM 794 O O . ALA D 1 18 ? 13.062 15.936 38.172 1.00 42.23 18 ALA E O 1
ATOM 796 N N . LEU D 1 19 ? 15.047 16.294 37.207 1.00 42.36 19 LEU E N 1
ATOM 797 C CA . LEU D 1 19 ? 14.468 17.166 36.201 1.00 42.02 19 LEU E CA 1
ATOM 798 C C . LEU D 1 19 ? 13.636 16.346 35.251 1.00 42.59 19 LEU E C 1
ATOM 799 O O . LEU D 1 19 ? 12.559 16.760 34.881 1.00 42.08 19 LEU E O 1
ATOM 804 N N . LYS D 1 20 ? 14.154 15.190 34.847 1.00 43.91 20 LYS E N 1
ATOM 805 C CA . LYS D 1 20 ? 13.416 14.283 33.991 1.00 46.15 20 LYS E CA 1
ATOM 806 C C . LYS D 1 20 ? 12.097 13.914 34.626 1.00 48.26 20 LYS E C 1
ATOM 807 O O . LYS D 1 20 ? 11.075 13.869 33.943 1.00 48.77 20 LYS E O 1
ATOM 813 N N . GLN D 1 21 ? 12.132 13.661 35.934 1.00 50.24 21 GLN E N 1
ATOM 814 C CA . GLN D 1 21 ? 10.950 13.289 36.691 1.00 52.45 21 GLN E CA 1
ATOM 815 C C . GLN D 1 21 ? 9.988 14.491 36.844 1.00 53.01 21 GLN E C 1
ATOM 816 O O . GLN D 1 21 ? 8.762 14.329 36.781 1.00 51.89 21 GLN E O 1
ATOM 822 N N . LYS D 1 22 ? 10.554 15.687 37.034 1.00 53.88 22 LYS E N 1
ATOM 823 C CA . LYS D 1 22 ? 9.774 16.926 37.022 1.00 54.98 22 LYS E CA 1
ATOM 824 C C . LYS D 1 22 ? 9.074 17.122 35.673 1.00 55.81 22 LYS E C 1
ATOM 825 O O . LYS D 1 22 ? 7.868 17.379 35.652 1.00 56.40 22 LYS E O 1
ATOM 831 N N . ILE D 1 23 ? 9.828 17.010 34.565 1.00 55.89 23 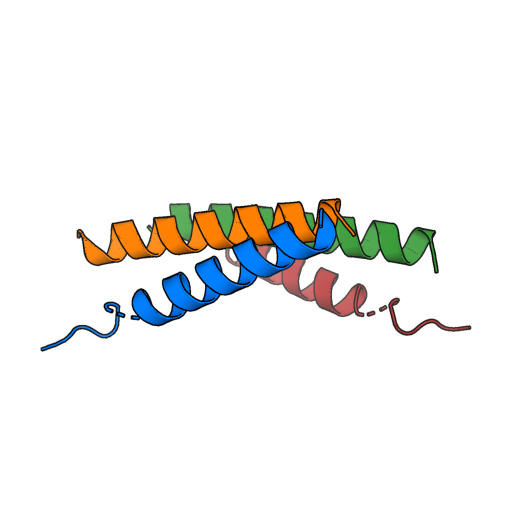ILE E N 1
ATOM 832 C CA . ILE D 1 23 ? 9.265 16.848 33.235 1.00 56.55 23 ILE E CA 1
ATOM 833 C C . ILE D 1 23 ? 8.435 15.580 33.360 1.00 58.31 23 ILE E C 1
ATOM 834 O O . ILE D 1 23 ? 8.585 14.859 34.344 1.00 59.42 23 ILE E O 1
ATOM 839 N N . ALA D 1 24 ? 7.547 15.282 32.416 1.00 59.45 24 ALA E N 1
ATOM 840 C CA . ALA D 1 24 ? 6.655 14.141 32.667 1.00 60.60 24 ALA E CA 1
ATOM 841 C C . ALA D 1 24 ? 5.746 14.528 33.854 1.00 60.86 24 ALA E C 1
ATOM 842 O O . ALA D 1 24 ? 5.482 13.736 34.746 1.00 60.47 24 ALA E O 1
ATOM 844 N N . SER D 1 25 ? 5.369 15.809 33.873 1.00 61.70 25 SER E N 1
ATOM 845 C CA . SER D 1 25 ? 4.290 16.358 34.687 1.00 61.61 25 SER E CA 1
ATOM 846 C C . SER D 1 25 ? 3.930 17.684 34.018 1.00 62.37 25 SER E C 1
ATOM 847 O O . SER D 1 25 ? 4.225 18.746 34.578 1.00 62.22 25 SER E O 1
ATOM 850 N N . LEU D 1 26 ? 3.390 17.665 32.792 1.00 62.61 26 LEU E N 1
ATOM 851 C CA . LEU D 1 26 ? 3.418 16.537 31.863 1.00 63.77 26 LEU E CA 1
ATOM 852 C C . LEU D 1 26 ? 3.527 17.209 30.524 1.00 64.18 26 LEU E C 1
ATOM 853 O O . LEU D 1 26 ? 2.962 18.302 30.351 1.00 65.21 26 LEU E O 1
#

B-factor: mean 45.75, std 11.17, range [26.03, 85.03]

Radius of gyration: 15.61 Å; Cα contacts (8 Å, |Δi|>4): 93; chains: 4; bounding box: 42×37×20 Å

Secondary structure (DSSP, 8-state):
---TT--HHHHHHHHHHHHHHHHHHH-/-HHHHHHHHHHHHHHHHHHHHHHH-/-HHHHHHHHHHHHHHHHHHHHHHHHT-/---TT--HHHHHHHHHHHHHHSS--

Foldseek 3Di:
DCDPVVCVVVVVVVVVVVVVVVVVVVD/DVVVVVVVVVVVVVVVVVVVVVVVD/DVVVVVVVVVVVVVVVVVVVVVVVVVD/DPDPVVCVVVVVVVVVVVVVVPVVD

Sequence (104 aa):
EIDALEENDALEQKIAALKQKIASLKQRRLKQKNARLKQEIAALEYEIAALEIRRLKQKNARLKQEIAALEYEIAALEQEIDALEENDALEQKIAALKQKIASL

Solvent-accessible surface area: 7989 Å² total